Protein AF-A0A3C1HYU0-F1 (afdb_monomer_lite)

pLDDT: mean 87.82, std 8.5, range [56.09, 96.5]

Sequence (110 aa):
MTGYRADDSYFSFAQDFINGTISVRQLANAMKLGKLGNQFVLKSQKAFDALKFKGYEVAEYSEWFSKKDLRDKNARRQYFDVEKNKRQRGDLYIIQILDEEVKADDSRLR

Secondary structure (DSSP, 8-state):
-EEEPP-HHHHHHHHHHHTTSS-HHHHHHHTTTT---EEE---SHHHHHT----------HHHHHHHHHHHHHHHHHHHS-TTTS---TT---HHHHHHTT--TT-GGG-

Foldseek 3Di:
DKDFADAPVLVVLVVCQVVQVAFLVLSVVLSPALCRDIDDDDDDPVSVVPDDDDDDDDDDCVPVVVSSVVSSVRSVVVSPPCVVGPDDPLGHGPVNCVVVVPDPPDPSND

Structure (mmCIF, N/CA/C/O backbone):
data_AF-A0A3C1HYU0-F1
#
_entry.id   AF-A0A3C1HYU0-F1
#
loop_
_atom_site.group_PDB
_atom_site.id
_atom_site.type_symbol
_atom_site.label_atom_id
_atom_site.label_alt_id
_atom_site.label_comp_id
_atom_site.label_asym_id
_atom_site.label_entity_id
_atom_site.label_seq_id
_atom_site.pdbx_PDB_ins_code
_atom_site.Cartn_x
_atom_site.Cartn_y
_atom_site.Cartn_z
_atom_site.occupancy
_atom_site.B_iso_or_equiv
_atom_site.auth_seq_id
_atom_site.auth_comp_id
_atom_site.auth_asym_id
_atom_site.auth_atom_id
_atom_site.pdbx_PDB_model_num
ATOM 1 N N . MET A 1 1 ? -6.162 -7.439 -12.879 1.00 75.62 1 MET A N 1
ATOM 2 C CA . MET A 1 1 ? -6.634 -6.666 -11.702 1.00 75.62 1 MET A CA 1
ATOM 3 C C . MET A 1 1 ? -5.677 -5.508 -11.501 1.00 75.62 1 MET A C 1
ATOM 5 O O . MET A 1 1 ? -4.481 -5.742 -11.645 1.00 75.62 1 MET A O 1
ATOM 9 N N . THR A 1 2 ? -6.180 -4.307 -11.219 1.00 76.50 2 THR A N 1
ATOM 10 C CA . THR A 1 2 ? -5.343 -3.127 -10.951 1.00 76.50 2 THR A CA 1
ATOM 11 C C . THR A 1 2 ? -5.266 -2.913 -9.445 1.00 76.50 2 THR A C 1
ATOM 13 O O . THR A 1 2 ? -6.295 -2.910 -8.776 1.00 76.50 2 THR A O 1
ATOM 16 N N . GLY A 1 3 ? -4.054 -2.778 -8.925 1.00 74.38 3 GLY A N 1
ATOM 17 C CA . GLY A 1 3 ? -3.768 -2.363 -7.559 1.00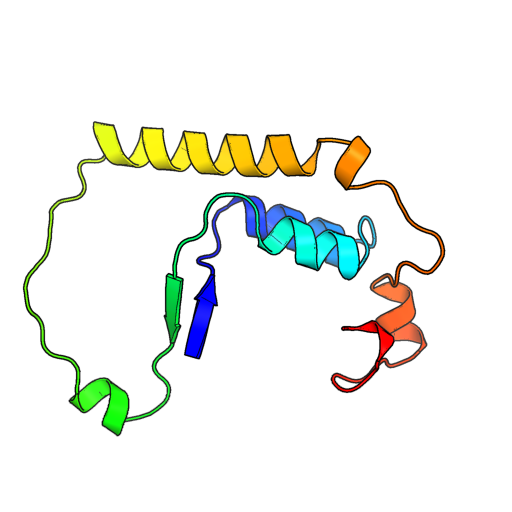 74.38 3 GLY A CA 1
ATOM 18 C C . GLY A 1 3 ? -2.820 -1.170 -7.554 1.00 74.38 3 GLY A C 1
ATOM 19 O O . GLY A 1 3 ? -2.419 -0.676 -8.610 1.00 74.38 3 GLY A O 1
ATOM 20 N N . TYR A 1 4 ? -2.445 -0.732 -6.362 1.00 75.56 4 TYR A N 1
ATOM 21 C CA . TYR A 1 4 ? -1.421 0.283 -6.163 1.00 75.56 4 TYR A CA 1
ATOM 22 C C . TYR A 1 4 ? -0.108 -0.397 -5.771 1.00 75.56 4 TYR A C 1
ATOM 24 O O . TYR A 1 4 ? -0.127 -1.395 -5.052 1.00 75.56 4 TYR A O 1
ATOM 32 N N . ARG A 1 5 ? 1.034 0.098 -6.260 1.00 73.75 5 ARG A N 1
ATOM 33 C CA . ARG A 1 5 ? 2.342 -0.467 -5.888 1.00 73.75 5 ARG A CA 1
ATOM 34 C C . ARG A 1 5 ? 2.602 -0.243 -4.400 1.00 73.75 5 ARG A C 1
ATOM 36 O O . ARG A 1 5 ? 2.598 0.896 -3.968 1.00 73.75 5 ARG A O 1
ATOM 43 N N . ALA A 1 6 ? 2.916 -1.279 -3.636 1.00 71.12 6 ALA A N 1
ATOM 44 C CA . ALA A 1 6 ? 3.405 -1.082 -2.273 1.00 71.12 6 ALA A CA 1
ATOM 45 C C . ALA A 1 6 ? 4.850 -0.536 -2.297 1.00 71.12 6 ALA A C 1
ATOM 47 O O . ALA A 1 6 ? 5.701 -1.077 -3.011 1.00 71.12 6 ALA A O 1
ATOM 48 N N . ASP A 1 7 ? 5.120 0.538 -1.551 1.00 74.25 7 ASP A N 1
ATOM 49 C CA . ASP A 1 7 ? 6.476 0.996 -1.215 1.00 74.25 7 ASP A CA 1
ATOM 50 C C . ASP A 1 7 ? 6.843 0.602 0.232 1.00 74.25 7 ASP A C 1
ATOM 52 O O . ASP A 1 7 ? 6.074 -0.081 0.907 1.00 74.25 7 ASP A O 1
ATOM 56 N N . ASP A 1 8 ? 8.027 0.989 0.716 1.00 80.25 8 ASP A N 1
ATOM 57 C CA . ASP A 1 8 ? 8.495 0.576 2.049 1.00 80.25 8 ASP A CA 1
ATOM 58 C C . ASP A 1 8 ? 7.612 1.136 3.181 1.00 80.25 8 ASP A C 1
ATOM 60 O O . ASP A 1 8 ? 7.467 0.498 4.226 1.00 80.25 8 ASP A O 1
ATOM 64 N N . SER A 1 9 ? 6.988 2.303 2.983 1.00 83.06 9 SER A N 1
ATOM 65 C CA . SER A 1 9 ? 6.077 2.913 3.959 1.00 83.06 9 SER A CA 1
ATOM 66 C C . SER A 1 9 ? 4.808 2.083 4.185 1.00 83.06 9 SER A C 1
ATOM 68 O O . SER A 1 9 ? 4.275 2.047 5.294 1.00 83.06 9 SER A O 1
ATOM 70 N N . TYR A 1 10 ? 4.394 1.318 3.174 1.00 84.62 10 TYR A N 1
ATOM 71 C CA . TYR A 1 10 ? 3.228 0.438 3.212 1.00 84.62 10 TYR A CA 1
ATOM 72 C C . TYR A 1 10 ? 3.317 -0.628 4.314 1.00 84.62 10 TYR A C 1
ATOM 74 O O . TYR A 1 10 ? 2.322 -0.925 4.978 1.00 84.62 10 TYR A O 1
ATOM 82 N N . PHE A 1 11 ? 4.513 -1.184 4.544 1.00 87.12 11 PHE A N 1
ATOM 83 C CA . PHE A 1 11 ? 4.735 -2.170 5.606 1.00 87.12 11 PHE A CA 1
ATOM 84 C C . PHE A 1 11 ? 4.551 -1.560 6.991 1.00 87.12 11 PHE A C 1
ATOM 86 O O . PHE A 1 11 ? 3.940 -2.187 7.852 1.00 87.12 11 PHE A O 1
ATOM 93 N N . SER A 1 12 ? 5.015 -0.324 7.187 1.00 88.88 12 SER A N 1
ATOM 94 C CA . SER A 1 12 ? 4.806 0.401 8.440 1.00 88.88 12 SER A CA 1
ATOM 95 C C . SER A 1 12 ? 3.315 0.639 8.697 1.00 88.88 12 SER A C 1
ATOM 97 O O . SER A 1 12 ? 2.843 0.393 9.800 1.00 88.88 12 SER A O 1
ATOM 99 N N . PHE A 1 13 ? 2.542 1.020 7.673 1.00 90.38 13 PHE A N 1
ATOM 100 C CA . PHE A 1 13 ? 1.094 1.230 7.818 1.00 90.38 13 PHE A CA 1
ATOM 101 C C . PHE A 1 13 ? 0.347 -0.071 8.142 1.00 90.38 13 PHE A C 1
ATOM 103 O O . PHE A 1 13 ? -0.512 -0.097 9.021 1.00 90.38 13 PHE A O 1
ATOM 110 N N . ALA A 1 14 ? 0.685 -1.168 7.457 1.00 91.94 14 ALA A N 1
ATOM 111 C CA . ALA A 1 14 ? 0.107 -2.480 7.742 1.00 91.94 14 ALA A CA 1
ATOM 112 C C . ALA A 1 14 ? 0.450 -2.955 9.161 1.00 91.94 14 ALA A C 1
ATOM 114 O O . ALA A 1 14 ? -0.410 -3.501 9.850 1.00 91.94 14 ALA A O 1
ATOM 115 N N . GLN A 1 15 ? 1.682 -2.714 9.614 1.00 94.00 15 GLN A N 1
ATOM 116 C CA . GLN A 1 15 ? 2.113 -3.040 10.968 1.00 94.00 15 GLN A CA 1
ATOM 117 C C . GLN A 1 15 ? 1.347 -2.228 12.020 1.00 94.00 15 GLN A C 1
ATOM 119 O O . GLN A 1 15 ? 0.861 -2.809 12.987 1.00 94.00 15 GLN A O 1
ATOM 124 N N . ASP A 1 16 ? 1.163 -0.923 11.811 1.00 93.62 16 ASP A N 1
ATOM 125 C CA . ASP A 1 16 ? 0.359 -0.077 12.701 1.00 93.62 16 ASP A CA 1
ATOM 126 C C . ASP A 1 16 ? -1.099 -0.551 12.784 1.00 93.62 16 ASP A C 1
ATOM 128 O O . ASP A 1 16 ? -1.704 -0.512 13.856 1.00 93.62 16 ASP A O 1
ATOM 132 N N . PHE A 1 17 ? -1.671 -1.039 11.679 1.00 94.31 17 PHE A N 1
ATOM 133 C CA . PHE A 1 17 ? -3.016 -1.616 11.680 1.00 94.31 17 PHE A CA 1
ATOM 134 C C . PHE A 1 17 ? -3.086 -2.936 12.450 1.00 94.31 17 PHE A C 1
ATOM 136 O O . PHE A 1 17 ? -3.971 -3.102 13.286 1.00 94.31 17 PHE A O 1
ATOM 143 N N . ILE A 1 18 ? -2.146 -3.856 12.208 1.00 95.12 18 ILE A N 1
ATOM 144 C CA . ILE A 1 18 ? -2.087 -5.153 12.903 1.00 95.12 18 ILE A CA 1
ATOM 145 C C . ILE A 1 18 ? -1.892 -4.961 14.411 1.00 95.12 18 ILE A 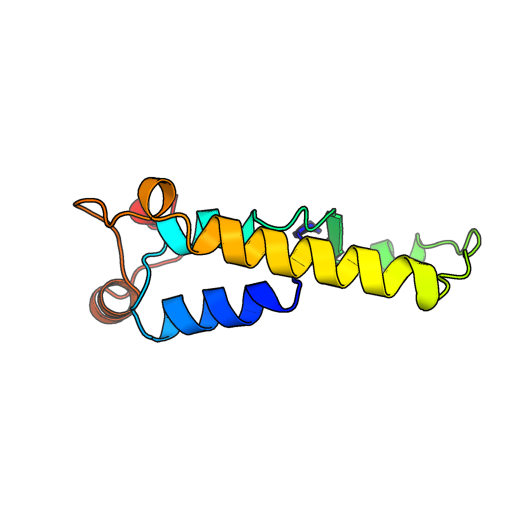C 1
ATOM 147 O O . ILE A 1 18 ? -2.494 -5.677 15.207 1.00 95.12 18 ILE A O 1
ATOM 151 N N . ASN A 1 19 ? -1.115 -3.952 14.807 1.00 95.19 19 ASN A N 1
ATOM 152 C CA . ASN A 1 19 ? -0.909 -3.584 16.207 1.00 95.19 19 ASN A CA 1
ATOM 153 C C . ASN A 1 19 ? -2.111 -2.851 16.834 1.00 95.19 19 ASN A C 1
ATOM 155 O O . ASN A 1 19 ? -2.074 -2.521 18.017 1.00 95.19 19 ASN A O 1
ATOM 159 N N . GLY A 1 20 ? -3.165 -2.563 16.063 1.00 93.19 20 GLY A N 1
ATOM 160 C CA . GLY A 1 20 ? -4.341 -1.832 16.534 1.00 93.19 20 GLY A CA 1
ATOM 161 C C . GLY A 1 20 ? -4.105 -0.336 16.766 1.00 93.19 20 GLY A C 1
ATOM 162 O O . GLY A 1 20 ? -4.959 0.328 17.350 1.00 93.19 20 GLY A O 1
ATOM 163 N N . THR A 1 21 ? -2.981 0.215 16.300 1.00 93.25 21 THR A N 1
ATOM 164 C CA . THR A 1 21 ? -2.654 1.645 16.409 1.00 93.25 21 THR A CA 1
ATOM 165 C C . THR A 1 21 ? -3.550 2.494 15.506 1.00 93.25 21 THR A C 1
ATOM 167 O O . THR A 1 21 ? -3.921 3.612 15.869 1.00 93.25 21 THR A O 1
ATOM 170 N N . ILE A 1 22 ? -3.929 1.961 14.340 1.00 92.94 22 ILE A N 1
ATOM 171 C CA . ILE A 1 22 ? -4.804 2.632 13.374 1.00 92.94 22 ILE A CA 1
ATOM 172 C C . ILE A 1 22 ? -6.021 1.785 12.989 1.00 92.94 22 ILE A C 1
ATOM 174 O O . ILE A 1 22 ? -6.002 0.558 13.045 1.00 92.94 22 ILE A O 1
ATOM 178 N N . SER A 1 23 ? -7.089 2.465 12.580 1.00 93.75 23 SER A N 1
ATOM 179 C CA . SER A 1 23 ? -8.344 1.876 12.115 1.00 93.75 23 SER A CA 1
ATOM 180 C C . SER A 1 23 ? -8.300 1.471 10.640 1.00 93.75 23 SER A C 1
ATOM 182 O O . SER A 1 23 ? -7.420 1.896 9.889 1.00 93.75 23 SER A O 1
ATOM 184 N N . VAL A 1 24 ? -9.302 0.712 10.181 1.00 93.00 24 VAL A N 1
ATOM 185 C CA . VAL A 1 24 ? -9.481 0.349 8.759 1.00 93.00 24 VAL A CA 1
ATOM 186 C C . VAL A 1 24 ? -9.525 1.588 7.867 1.00 93.00 24 VAL A C 1
ATOM 188 O O . VAL A 1 24 ? -8.889 1.620 6.815 1.00 93.00 24 VAL A O 1
ATOM 191 N N . ARG A 1 25 ? -10.234 2.639 8.294 1.00 91.19 25 ARG A N 1
ATOM 192 C CA . ARG A 1 25 ? -10.330 3.903 7.553 1.00 91.19 25 ARG A CA 1
ATOM 193 C C . ARG A 1 25 ? -8.970 4.589 7.436 1.00 91.19 25 ARG A C 1
ATOM 195 O O . ARG A 1 25 ? -8.600 5.043 6.353 1.00 91.19 25 ARG A O 1
ATOM 202 N N . GLN A 1 26 ? -8.225 4.672 8.538 1.00 91.12 26 GLN A N 1
ATOM 203 C CA . GLN A 1 26 ? -6.874 5.238 8.538 1.00 91.12 26 GLN A CA 1
ATOM 204 C C . GLN A 1 26 ? -5.929 4.415 7.655 1.00 91.12 26 GLN A C 1
ATOM 206 O O . GLN A 1 26 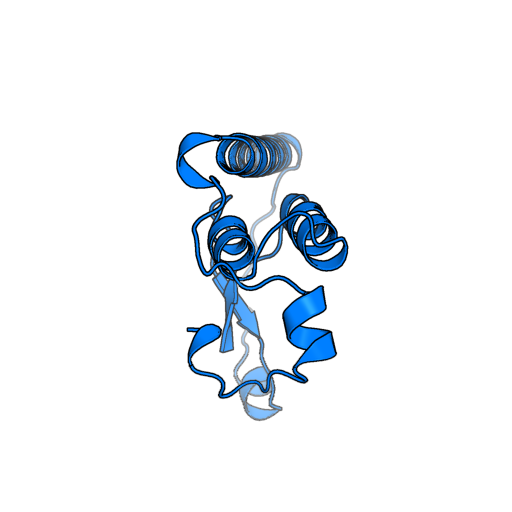? -5.208 4.999 6.849 1.00 91.12 26 GLN A O 1
ATOM 211 N N . LEU A 1 27 ? -6.000 3.082 7.720 1.00 91.19 27 LEU A N 1
ATOM 212 C CA . LEU A 1 27 ? -5.242 2.193 6.842 1.00 91.19 27 LEU A CA 1
ATOM 213 C C . LEU A 1 27 ? -5.589 2.441 5.370 1.00 91.19 27 LEU A C 1
ATOM 215 O O . LEU A 1 27 ? -4.697 2.665 4.560 1.00 91.19 27 LEU A O 1
ATOM 219 N N . ALA A 1 28 ? -6.876 2.467 5.016 1.00 88.38 28 ALA A N 1
ATOM 220 C CA . ALA A 1 28 ? -7.338 2.691 3.646 1.00 88.38 28 ALA A CA 1
ATOM 221 C C . ALA A 1 28 ? -6.879 4.045 3.075 1.00 88.38 28 ALA A C 1
ATOM 223 O O . ALA A 1 28 ? -6.642 4.162 1.870 1.00 88.38 28 ALA A O 1
ATOM 224 N N . ASN A 1 29 ? -6.740 5.064 3.926 1.00 87.94 29 ASN A N 1
ATOM 225 C CA . ASN A 1 29 ? -6.169 6.354 3.548 1.00 87.94 29 ASN A CA 1
ATOM 226 C C . ASN A 1 29 ? -4.642 6.288 3.408 1.00 87.94 29 ASN A C 1
ATOM 228 O O . ASN A 1 29 ? -4.110 6.778 2.412 1.00 87.94 29 ASN A O 1
ATOM 232 N N . ALA A 1 30 ? -3.947 5.657 4.359 1.00 88.81 30 ALA A N 1
ATOM 233 C CA . ALA A 1 30 ? -2.496 5.480 4.331 1.00 88.81 30 ALA A CA 1
ATOM 234 C C . ALA A 1 30 ? -2.039 4.697 3.087 1.00 88.81 30 ALA A C 1
ATOM 236 O O . ALA A 1 30 ? -1.096 5.101 2.408 1.00 88.81 30 ALA A O 1
ATOM 237 N N . MET A 1 31 ? -2.799 3.668 2.697 1.00 85.81 31 MET A N 1
ATOM 238 C CA . MET A 1 31 ? -2.583 2.862 1.490 1.00 85.81 31 MET A CA 1
ATOM 239 C C . MET A 1 31 ? -2.719 3.638 0.166 1.00 85.81 31 MET A C 1
ATOM 241 O O . MET A 1 31 ? -2.489 3.070 -0.897 1.00 85.81 31 MET A O 1
ATOM 245 N N . LYS A 1 32 ? -3.110 4.919 0.184 1.00 82.75 32 LYS A N 1
ATOM 246 C CA . LYS A 1 32 ? -3.183 5.784 -1.012 1.00 82.75 32 LYS A CA 1
ATOM 247 C C . LYS A 1 32 ? -2.048 6.815 -1.073 1.00 82.75 32 LYS A C 1
ATOM 249 O O . LYS A 1 32 ? -1.943 7.546 -2.061 1.00 82.75 32 LYS A O 1
ATOM 254 N N . LEU A 1 33 ? -1.220 6.912 -0.031 1.00 85.44 33 LEU A N 1
ATOM 255 C CA . LEU A 1 33 ? -0.117 7.873 0.054 1.00 85.44 33 LEU A CA 1
ATOM 256 C C . LEU A 1 33 ? 1.064 7.450 -0.834 1.00 85.44 33 LEU A C 1
ATOM 258 O O . LEU A 1 33 ? 1.138 6.318 -1.285 1.00 85.44 33 LEU A O 1
ATOM 262 N N . GLY A 1 34 ? 1.982 8.373 -1.137 1.00 76.06 34 GLY A N 1
ATOM 263 C CA . GLY A 1 34 ? 3.242 8.033 -1.825 1.00 76.06 34 GLY A CA 1
ATOM 264 C C . GLY A 1 34 ? 3.201 7.947 -3.357 1.00 76.06 34 GLY A C 1
ATOM 265 O O . GLY A 1 34 ? 4.239 7.713 -3.975 1.00 76.06 34 GLY A O 1
ATOM 266 N N . LYS A 1 35 ? 2.050 8.210 -4.005 1.00 72.31 35 LYS A N 1
ATOM 267 C CA . LYS A 1 35 ? 1.882 8.111 -5.477 1.00 72.31 35 LYS A CA 1
ATOM 268 C C . LYS A 1 35 ? 2.375 6.760 -6.010 1.00 72.31 35 LYS A C 1
ATOM 270 O O . LYS A 1 35 ? 3.241 6.678 -6.878 1.00 72.31 35 LYS A O 1
ATOM 275 N N . LEU A 1 36 ? 1.765 5.711 -5.481 1.00 69.31 36 LEU A N 1
ATOM 276 C CA . LEU A 1 36 ? 2.108 4.305 -5.679 1.00 69.31 36 LEU A CA 1
ATOM 277 C C . LEU A 1 36 ? 2.134 3.874 -7.160 1.00 69.31 36 LEU A C 1
ATOM 279 O O . LEU A 1 36 ? 2.835 2.945 -7.539 1.00 69.31 36 LEU A O 1
ATOM 283 N N . GLY A 1 37 ? 1.429 4.578 -8.046 1.00 75.31 37 GLY A N 1
ATOM 284 C CA . GLY A 1 37 ? 1.298 4.157 -9.439 1.00 75.31 37 GLY A CA 1
ATOM 285 C C . GLY A 1 37 ? 0.480 2.868 -9.561 1.00 75.31 37 GLY A C 1
ATOM 286 O O . GLY A 1 37 ? 0.002 2.316 -8.569 1.00 75.31 37 GLY A O 1
ATOM 287 N N . ASN A 1 38 ? 0.287 2.403 -10.792 1.00 80.94 38 ASN A N 1
ATOM 288 C CA . ASN A 1 38 ? -0.547 1.235 -11.063 1.00 80.94 38 ASN A CA 1
ATOM 289 C C . ASN A 1 38 ? 0.285 -0.046 -11.026 1.00 80.94 38 ASN A C 1
ATOM 291 O O . ASN A 1 38 ? 1.327 -0.144 -11.676 1.00 80.94 38 ASN A O 1
ATOM 295 N N . GLN A 1 39 ? -0.219 -1.051 -10.320 1.00 82.94 39 GLN A N 1
ATOM 296 C CA . GLN A 1 39 ? 0.268 -2.419 -10.380 1.00 82.94 39 GLN A CA 1
ATOM 297 C C . GLN A 1 39 ? -0.776 -3.293 -11.071 1.00 82.94 39 GLN A C 1
ATOM 299 O O . GLN A 1 39 ? -1.960 -3.249 -10.740 1.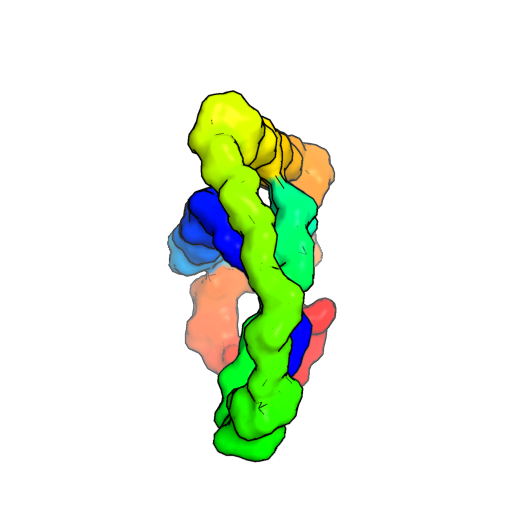00 82.94 39 GLN A O 1
ATOM 304 N N . PHE A 1 40 ? -0.337 -4.114 -12.019 1.00 84.94 40 PHE A N 1
ATOM 305 C CA . PHE A 1 40 ? -1.207 -5.040 -12.730 1.00 84.94 40 PHE A CA 1
ATOM 306 C C . PHE A 1 40 ? -0.897 -6.468 -12.302 1.00 84.94 40 PHE A C 1
ATOM 308 O O . PHE A 1 40 ? 0.239 -6.921 -12.400 1.00 84.94 40 PHE A O 1
ATOM 315 N N . VAL A 1 41 ? -1.923 -7.180 -11.839 1.00 86.81 41 VAL A N 1
ATOM 316 C CA . VAL A 1 41 ? -1.836 -8.611 -11.530 1.00 86.81 41 VAL A CA 1
ATOM 317 C C . VAL A 1 41 ? -2.487 -9.404 -12.656 1.00 86.81 41 VAL A C 1
ATOM 319 O O . VAL A 1 41 ? -3.678 -9.212 -12.953 1.00 86.81 41 VAL A O 1
ATOM 322 N N . LEU A 1 42 ? -1.700 -10.300 -13.250 1.00 91.06 42 LEU A N 1
ATOM 323 C CA . LEU A 1 42 ? -2.116 -11.288 -14.242 1.00 91.06 42 LEU A CA 1
ATOM 324 C C . LEU A 1 42 ? -2.438 -12.601 -13.523 1.00 91.06 42 LEU A C 1
ATOM 326 O O . LEU A 1 42 ? -1.667 -13.041 -12.676 1.00 91.06 42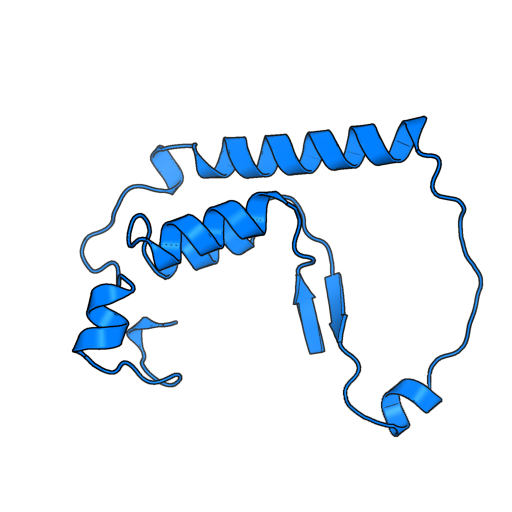 LEU A O 1
ATOM 330 N N . LYS A 1 43 ? -3.600 -13.195 -13.816 1.00 93.31 43 LYS A N 1
ATOM 331 C CA . LYS A 1 43 ? -4.125 -14.351 -13.062 1.00 93.31 43 LYS A CA 1
ATOM 332 C C . LYS A 1 43 ? -4.346 -15.612 -13.897 1.00 93.31 43 LYS A C 1
ATOM 334 O O . LYS A 1 43 ? -4.528 -16.675 -13.322 1.00 93.31 43 LYS A O 1
ATOM 339 N N . SER A 1 44 ? -4.393 -15.509 -15.223 1.00 95.12 44 SER A N 1
ATOM 340 C CA . SER A 1 44 ? -4.765 -16.626 -16.097 1.00 95.12 44 SER A CA 1
ATOM 341 C C . SER A 1 44 ? -3.750 -16.826 -17.206 1.00 95.12 44 SER A C 1
ATOM 343 O O . SER A 1 44 ? -3.146 -15.859 -17.668 1.00 95.12 44 SER A O 1
ATOM 345 N N . GLN A 1 45 ? -3.633 -18.069 -17.678 1.00 95.50 45 GLN A N 1
ATOM 346 C CA . GLN A 1 45 ? -2.749 -18.424 -18.788 1.00 95.50 45 GLN A CA 1
ATOM 347 C C . GLN A 1 45 ? -2.993 -17.525 -20.008 1.00 95.50 45 GLN A C 1
ATOM 349 O O . GLN A 1 45 ? -2.079 -16.856 -20.468 1.00 95.50 45 GLN A O 1
ATOM 354 N N . LYS A 1 46 ? -4.263 -17.353 -20.403 1.00 95.88 46 LYS A N 1
ATOM 355 C CA . LYS A 1 46 ? -4.673 -16.450 -21.492 1.00 95.88 46 LYS A CA 1
ATOM 356 C C . LYS A 1 46 ? -4.150 -15.013 -21.336 1.00 95.88 46 LYS A C 1
ATOM 358 O O . LYS A 1 46 ? -3.870 -14.355 -22.333 1.00 95.88 46 LYS A O 1
ATOM 363 N N . ALA A 1 47 ? -4.062 -14.494 -20.108 1.00 94.06 47 ALA A N 1
ATOM 364 C CA . ALA A 1 47 ? -3.539 -13.150 -19.861 1.00 94.06 47 ALA A CA 1
ATOM 365 C C . ALA A 1 47 ? -2.012 -13.089 -20.017 1.00 94.06 47 ALA A C 1
ATOM 367 O O . ALA A 1 47 ? -1.498 -12.092 -20.519 1.00 94.06 47 ALA A O 1
ATOM 368 N N . PHE A 1 48 ? -1.303 -14.147 -19.615 1.00 94.69 48 PHE A N 1
ATOM 369 C CA . PHE A 1 48 ? 0.136 -14.276 -19.840 1.00 94.69 48 PHE A CA 1
ATOM 370 C C . PHE A 1 48 ? 0.464 -14.468 -21.324 1.00 94.69 48 PHE A C 1
ATOM 372 O O . PHE A 1 48 ? 1.372 -13.809 -21.820 1.00 94.69 48 PHE A O 1
ATOM 379 N N . ASP A 1 49 ? -0.319 -15.266 -22.053 1.00 96.50 49 ASP A N 1
ATOM 380 C CA . ASP A 1 49 ? -0.120 -15.518 -23.490 1.00 96.50 49 ASP A CA 1
ATOM 381 C C . ASP A 1 49 ? -0.285 -14.246 -24.344 1.00 96.50 49 ASP A C 1
ATOM 383 O O . ASP A 1 49 ? 0.253 -14.137 -25.445 1.00 96.50 49 ASP A O 1
ATOM 387 N N . ALA A 1 50 ? -1.028 -13.258 -23.838 1.00 94.06 50 ALA A N 1
ATOM 388 C CA . ALA A 1 50 ? -1.204 -11.963 -24.487 1.00 94.06 50 ALA A CA 1
ATOM 389 C C . ALA A 1 50 ? -0.014 -11.003 -24.283 1.00 94.06 50 ALA A C 1
ATOM 391 O O . ALA A 1 50 ? 0.038 -9.956 -24.938 1.00 94.06 50 ALA A O 1
ATOM 392 N N . LEU A 1 51 ? 0.933 -11.318 -23.389 1.00 94.12 51 LEU A N 1
ATOM 393 C CA . LEU A 1 51 ? 2.100 -10.474 -23.152 1.00 94.12 51 LEU A CA 1
ATOM 394 C C . LEU A 1 51 ? 3.036 -10.483 -24.356 1.00 94.12 51 LEU A C 1
ATOM 396 O O . LEU A 1 51 ? 3.392 -11.521 -24.907 1.00 94.12 51 LEU A O 1
ATOM 400 N N . LYS A 1 52 ? 3.494 -9.291 -24.729 1.00 95.56 52 LYS A N 1
ATOM 401 C CA . LYS A 1 52 ? 4.536 -9.109 -25.735 1.00 95.56 52 LYS A CA 1
ATOM 402 C C . LYS A 1 52 ? 5.566 -8.149 -25.184 1.00 95.56 52 LYS A C 1
ATOM 404 O O . LYS A 1 52 ? 5.228 -7.024 -24.818 1.00 95.56 52 LYS A O 1
ATOM 409 N N . PHE A 1 53 ? 6.817 -8.587 -25.152 1.00 94.75 53 PHE A N 1
ATOM 410 C CA . PHE A 1 53 ? 7.917 -7.694 -24.841 1.00 94.75 53 PHE A CA 1
ATOM 411 C C . PHE A 1 53 ? 8.034 -6.631 -25.940 1.00 94.75 53 PHE A C 1
ATOM 413 O O . PHE A 1 53 ? 8.059 -6.956 -27.128 1.00 94.75 53 PHE A O 1
ATOM 420 N N . LYS A 1 54 ? 8.048 -5.357 -25.543 1.00 96.12 54 LYS A N 1
ATOM 421 C CA . LYS A 1 54 ? 8.165 -4.212 -26.460 1.00 96.12 54 LYS A CA 1
ATOM 422 C C . LYS A 1 54 ? 9.493 -3.473 -26.329 1.00 96.12 54 LYS A C 1
ATOM 424 O O . LYS A 1 54 ? 9.881 -2.793 -27.268 1.00 96.12 54 LYS A O 1
ATOM 429 N N . GLY A 1 55 ? 10.174 -3.618 -25.198 1.00 96.50 55 GLY A N 1
ATOM 430 C CA . GLY A 1 55 ? 11.400 -2.902 -24.883 1.00 96.50 55 GLY A CA 1
ATOM 431 C C . GLY A 1 55 ? 11.559 -2.721 -23.380 1.00 96.50 55 GLY A C 1
ATOM 432 O O . GLY A 1 55 ? 10.736 -3.194 -22.591 1.00 96.50 55 GLY A O 1
ATOM 433 N N . TYR A 1 56 ? 12.628 -2.032 -23.004 1.00 94.94 56 TYR A N 1
ATOM 434 C CA . TYR A 1 56 ? 12.935 -1.665 -21.630 1.00 94.94 56 TYR A CA 1
ATOM 435 C C . TYR A 1 56 ? 13.693 -0.337 -21.606 1.00 94.94 56 TYR A C 1
ATOM 437 O O . TYR A 1 56 ? 14.272 0.072 -22.611 1.00 94.94 56 TYR A O 1
ATOM 445 N N . GLU A 1 57 ? 13.703 0.303 -20.444 1.00 94.06 57 GLU A N 1
ATOM 446 C CA . GLU A 1 57 ? 14.513 1.484 -20.157 1.00 94.06 57 GLU A CA 1
ATOM 447 C C . GLU A 1 57 ? 15.439 1.161 -18.983 1.00 94.06 57 GLU A C 1
ATOM 449 O O . GLU A 1 57 ? 15.057 0.433 -18.060 1.00 94.06 57 GLU A O 1
ATOM 454 N N . VAL A 1 58 ? 16.666 1.682 -19.018 1.00 94.31 58 VAL A N 1
ATOM 455 C CA . VAL A 1 58 ? 17.607 1.545 -17.902 1.00 94.31 58 VAL A CA 1
ATOM 456 C C . VAL A 1 58 ? 17.261 2.589 -16.844 1.00 94.31 58 VAL A C 1
ATOM 458 O O . VAL A 1 58 ? 17.214 3.785 -17.126 1.00 94.31 58 VAL A O 1
ATOM 461 N N . ALA A 1 59 ? 17.016 2.132 -15.618 1.00 92.31 59 ALA A N 1
ATOM 462 C CA . ALA A 1 59 ? 16.740 3.000 -14.482 1.00 92.31 59 ALA A CA 1
ATOM 463 C C . ALA A 1 59 ? 18.022 3.237 -13.674 1.00 92.31 59 ALA A C 1
ATOM 465 O O . ALA A 1 59 ? 18.356 2.460 -12.779 1.00 92.31 59 ALA A O 1
ATOM 466 N N . GLU A 1 60 ? 18.730 4.323 -13.986 1.00 95.81 60 GLU A N 1
ATOM 467 C CA . GLU A 1 60 ? 19.952 4.719 -13.282 1.00 95.81 60 GLU A CA 1
ATOM 468 C C . GLU A 1 60 ? 19.721 4.965 -11.785 1.00 95.81 60 GLU A C 1
ATOM 470 O O . GLU A 1 60 ? 18.859 5.752 -11.378 1.00 95.81 60 GLU A O 1
ATOM 475 N N . TYR A 1 61 ? 20.528 4.318 -10.941 1.00 92.88 61 TYR A N 1
ATOM 476 C CA . TYR A 1 61 ? 20.392 4.408 -9.485 1.00 92.88 61 TYR A CA 1
ATOM 477 C C . TYR A 1 61 ? 20.472 5.856 -8.980 1.00 92.88 61 TYR A C 1
ATOM 479 O O . TYR A 1 61 ? 19.659 6.263 -8.149 1.00 92.88 61 TYR A O 1
ATOM 487 N N . SER A 1 62 ? 21.418 6.638 -9.508 1.00 93.62 62 SER A N 1
ATOM 488 C CA . SER A 1 62 ? 21.678 8.029 -9.108 1.00 93.62 62 SER A CA 1
ATOM 489 C C . SER A 1 62 ? 20.439 8.926 -9.218 1.00 93.62 62 SER A C 1
ATOM 491 O O . SER A 1 62 ? 20.225 9.807 -8.382 1.00 93.62 62 SER A O 1
ATOM 493 N N . GLU A 1 63 ? 19.584 8.666 -10.205 1.00 92.38 63 GLU A N 1
ATOM 494 C CA . GLU A 1 63 ? 18.336 9.389 -10.418 1.00 92.38 63 GLU A CA 1
ATOM 495 C C . GLU A 1 63 ? 17.163 8.738 -9.671 1.00 92.38 63 GLU A C 1
ATOM 497 O O . GLU A 1 63 ? 16.423 9.394 -8.926 1.00 92.38 63 GLU A O 1
ATOM 502 N N . TRP A 1 64 ? 16.965 7.435 -9.871 1.00 90.69 64 TRP A N 1
ATOM 503 C CA . TRP A 1 64 ? 15.741 6.758 -9.454 1.00 90.69 64 TRP A CA 1
ATOM 504 C C . TRP A 1 64 ? 15.688 6.468 -7.956 1.00 90.69 64 TRP A C 1
ATOM 506 O O . TRP A 1 64 ? 14.591 6.473 -7.386 1.00 90.69 64 TRP A O 1
ATOM 516 N N . PHE A 1 65 ? 16.838 6.286 -7.297 1.00 90.75 65 PHE A N 1
ATOM 517 C CA . PHE A 1 65 ? 16.892 6.109 -5.846 1.00 90.75 65 PHE A CA 1
ATOM 518 C C . PHE A 1 65 ? 16.434 7.371 -5.116 1.00 90.75 65 PHE A C 1
ATOM 520 O O . PHE A 1 65 ? 15.533 7.301 -4.282 1.00 90.75 65 PHE A O 1
ATOM 527 N N . SER A 1 66 ? 16.963 8.534 -5.498 1.00 91.06 66 SER A N 1
ATOM 528 C CA . SER A 1 66 ? 16.585 9.829 -4.918 1.00 91.06 66 SER A CA 1
ATOM 529 C C . SER A 1 66 ? 15.086 10.106 -5.081 1.00 91.06 66 SER A C 1
ATOM 531 O O . SER A 1 66 ? 14.412 10.529 -4.140 1.00 91.06 66 SER A O 1
ATOM 533 N N . LYS A 1 67 ? 14.518 9.789 -6.255 1.00 89.69 67 LYS A N 1
ATOM 534 C CA . LYS A 1 67 ? 13.067 9.882 -6.495 1.00 89.69 67 LYS A CA 1
ATOM 535 C C . LYS A 1 67 ? 12.268 8.910 -5.620 1.00 89.69 67 LYS A C 1
ATOM 537 O O . LYS A 1 67 ? 11.200 9.277 -5.133 1.00 89.69 67 LYS A O 1
ATOM 542 N N . LYS A 1 68 ? 12.749 7.675 -5.438 1.00 88.19 68 LYS A N 1
ATOM 543 C CA . LYS A 1 68 ? 12.112 6.664 -4.576 1.00 88.19 68 LYS A CA 1
ATOM 544 C C . LYS A 1 68 ? 12.117 7.098 -3.113 1.00 88.19 68 LYS A C 1
ATOM 546 O O . LYS A 1 68 ? 11.065 7.054 -2.485 1.00 88.19 68 LYS A O 1
ATOM 551 N N . ASP A 1 69 ? 13.257 7.552 -2.607 1.00 89.19 69 ASP A N 1
ATOM 552 C CA . ASP A 1 69 ? 13.420 8.033 -1.232 1.00 89.19 69 ASP A CA 1
ATOM 553 C C . ASP A 1 69 ? 12.531 9.252 -0.946 1.00 89.19 69 ASP A C 1
ATOM 555 O O . ASP A 1 69 ? 11.829 9.293 0.063 1.00 89.19 69 ASP A O 1
ATOM 559 N N . LEU A 1 70 ? 12.455 10.206 -1.881 1.00 89.94 70 LEU A N 1
ATOM 560 C CA . LEU A 1 70 ? 11.570 11.362 -1.746 1.00 89.94 70 LEU A CA 1
ATOM 561 C C . LEU A 1 70 ? 10.086 10.960 -1.684 1.00 89.94 70 LEU A C 1
ATOM 563 O O . LEU A 1 70 ? 9.327 11.546 -0.911 1.00 89.94 70 LEU A O 1
ATOM 567 N N . ARG A 1 71 ? 9.652 9.974 -2.483 1.00 87.94 71 ARG A N 1
ATOM 568 C CA . ARG A 1 71 ? 8.269 9.464 -2.428 1.00 87.94 71 ARG A CA 1
ATOM 569 C C . ARG A 1 71 ? 7.956 8.831 -1.076 1.00 87.94 71 ARG A C 1
ATOM 571 O O . ARG A 1 71 ? 6.950 9.204 -0.480 1.00 87.94 71 ARG A O 1
ATOM 578 N N . ASP A 1 72 ? 8.835 7.960 -0.587 1.00 87.69 72 ASP A N 1
ATOM 579 C CA . ASP A 1 72 ? 8.676 7.281 0.703 1.00 87.69 72 ASP A CA 1
ATOM 580 C C . ASP A 1 72 ? 8.633 8.281 1.874 1.00 87.69 72 ASP A C 1
ATOM 582 O O . ASP A 1 72 ? 7.704 8.273 2.685 1.00 87.69 72 ASP A O 1
ATOM 586 N N . LYS A 1 73 ? 9.569 9.241 1.907 1.00 89.19 73 LYS A N 1
ATOM 587 C CA . LYS A 1 73 ? 9.588 10.313 2.916 1.00 89.19 73 LYS A CA 1
ATOM 588 C C . LYS A 1 73 ? 8.318 11.156 2.890 1.00 89.19 73 LYS A C 1
ATOM 590 O O . LYS A 1 73 ? 7.788 11.503 3.945 1.00 89.19 73 LYS A O 1
ATOM 595 N N . ASN A 1 74 ? 7.812 11.479 1.700 1.00 89.50 74 ASN A N 1
ATOM 596 C CA . ASN A 1 74 ? 6.563 12.221 1.561 1.00 89.50 74 ASN A CA 1
ATOM 597 C C . ASN A 1 74 ? 5.357 11.403 2.033 1.00 89.50 74 ASN A C 1
ATOM 599 O O . ASN A 1 74 ? 4.500 11.965 2.712 1.00 89.50 74 ASN A O 1
ATOM 603 N N . ALA A 1 75 ? 5.299 10.103 1.726 1.00 88.31 75 ALA A N 1
ATOM 604 C CA . ALA A 1 75 ? 4.239 9.214 2.198 1.00 88.31 75 ALA A CA 1
ATOM 605 C C . ALA A 1 75 ? 4.202 9.170 3.730 1.00 88.31 75 ALA A C 1
ATOM 607 O O . ALA A 1 75 ? 3.164 9.430 4.335 1.00 88.31 75 ALA A O 1
ATOM 608 N N . ARG A 1 76 ? 5.361 8.961 4.365 1.00 88.56 76 ARG A N 1
ATOM 609 C CA . ARG A 1 76 ? 5.496 8.966 5.829 1.00 88.56 76 ARG A CA 1
ATOM 610 C C . ARG A 1 76 ? 5.141 10.318 6.438 1.00 88.56 76 ARG A C 1
ATOM 612 O O . ARG A 1 76 ? 4.386 10.370 7.401 1.00 88.56 76 ARG A O 1
ATOM 619 N N . ARG A 1 77 ? 5.617 11.427 5.861 1.00 89.31 77 ARG A N 1
ATOM 620 C CA . ARG A 1 77 ? 5.259 12.775 6.335 1.00 89.31 77 ARG A CA 1
ATOM 621 C C . ARG A 1 77 ? 3.749 13.009 6.270 1.00 89.31 77 ARG A C 1
ATOM 623 O O . ARG A 1 77 ? 3.189 13.543 7.216 1.00 89.31 77 ARG A O 1
ATOM 630 N N . GLN A 1 78 ? 3.099 12.617 5.174 1.00 87.50 78 GLN A N 1
ATOM 631 C CA . GLN A 1 78 ? 1.646 12.739 5.018 1.00 87.50 78 GLN A CA 1
ATOM 632 C C . GLN A 1 78 ? 0.879 11.830 5.981 1.00 87.50 78 GLN A C 1
ATOM 634 O O . GLN A 1 78 ? -0.201 12.197 6.430 1.00 87.50 78 GLN A O 1
ATOM 639 N N . TYR A 1 79 ? 1.433 10.664 6.307 1.00 87.31 79 TYR A N 1
ATOM 640 C CA . TYR A 1 79 ? 0.863 9.760 7.296 1.00 87.31 79 TYR A CA 1
ATOM 641 C C . TYR A 1 79 ? 0.922 10.347 8.714 1.00 87.31 79 TYR A C 1
ATOM 643 O O . TYR A 1 79 ? -0.070 10.312 9.436 1.00 87.31 79 TYR A O 1
ATOM 651 N N . PHE A 1 80 ? 2.042 10.964 9.096 1.00 82.94 80 PHE A N 1
ATOM 652 C CA . PHE A 1 80 ? 2.180 11.627 10.398 1.00 82.94 80 PHE A CA 1
ATOM 653 C C . PHE A 1 80 ? 1.478 12.988 10.489 1.00 82.94 80 PHE A C 1
ATOM 655 O O . PHE A 1 80 ? 1.447 13.579 11.567 1.00 82.94 80 PHE A O 1
ATOM 662 N N . ASP A 1 81 ? 0.913 13.496 9.391 1.00 82.44 81 ASP A N 1
ATOM 663 C CA . ASP A 1 81 ? 0.139 14.734 9.401 1.00 82.44 81 ASP A CA 1
ATOM 664 C C . ASP A 1 81 ? -1.170 14.532 10.187 1.00 82.44 81 ASP A C 1
ATOM 666 O O . ASP A 1 81 ? -2.167 13.978 9.705 1.00 82.44 81 ASP A O 1
ATOM 670 N N . VAL A 1 82 ? -1.113 14.948 11.454 1.00 59.06 82 VAL A N 1
ATOM 671 C CA . VAL A 1 82 ? -2.071 14.634 12.520 1.00 59.06 82 VAL A CA 1
ATOM 672 C C . VAL A 1 82 ? -3.491 15.056 12.158 1.00 59.06 82 VAL A C 1
ATOM 674 O O . VAL A 1 82 ? -4.430 14.357 12.517 1.00 59.06 82 VAL A O 1
ATOM 677 N N . GLU A 1 83 ? -3.674 16.149 11.415 1.00 56.09 83 GLU A N 1
ATOM 678 C CA . GLU A 1 83 ? -4.993 16.679 11.041 1.00 56.09 83 GLU A CA 1
ATOM 679 C C . GLU A 1 83 ? -5.801 15.713 10.155 1.00 56.09 83 GLU A C 1
ATOM 681 O O . GLU A 1 83 ? -7.021 15.626 10.292 1.00 56.09 83 GLU A O 1
ATOM 686 N N . LYS A 1 84 ? -5.141 14.926 9.292 1.00 60.56 84 LYS A N 1
ATOM 687 C CA . LYS A 1 84 ? -5.816 13.979 8.380 1.00 60.56 84 LYS A CA 1
ATOM 688 C C . LYS A 1 84 ? -6.075 12.608 9.000 1.00 60.56 84 LYS A C 1
ATOM 690 O O . LYS A 1 84 ? -6.976 11.897 8.554 1.00 60.56 84 LYS A O 1
ATOM 695 N N . ASN A 1 85 ? -5.319 12.256 10.037 1.00 66.94 85 ASN A N 1
ATOM 696 C CA . ASN A 1 85 ? -5.337 10.932 10.652 1.00 66.94 85 ASN A CA 1
ATOM 697 C C . ASN A 1 85 ? -5.824 10.940 12.104 1.00 66.94 85 ASN A C 1
ATOM 699 O O . ASN A 1 85 ? -5.587 9.971 12.820 1.00 66.94 85 ASN A O 1
ATOM 703 N N . LYS A 1 86 ? -6.553 11.972 12.557 1.00 78.62 86 LYS A N 1
ATOM 704 C CA . LYS A 1 86 ? -7.215 11.911 13.870 1.00 78.62 86 LYS A CA 1
ATOM 705 C C . LYS A 1 86 ? -8.196 10.737 13.917 1.00 78.62 86 LYS A C 1
ATOM 707 O O . LYS A 1 86 ? -8.916 10.460 12.948 1.00 78.62 86 LYS A O 1
ATOM 712 N N . ARG A 1 87 ? -8.228 10.070 15.074 1.00 81.94 87 ARG A N 1
ATOM 713 C CA . ARG A 1 87 ? -9.253 9.079 15.406 1.00 81.94 87 ARG A CA 1
ATOM 714 C C . ARG A 1 87 ? -10.6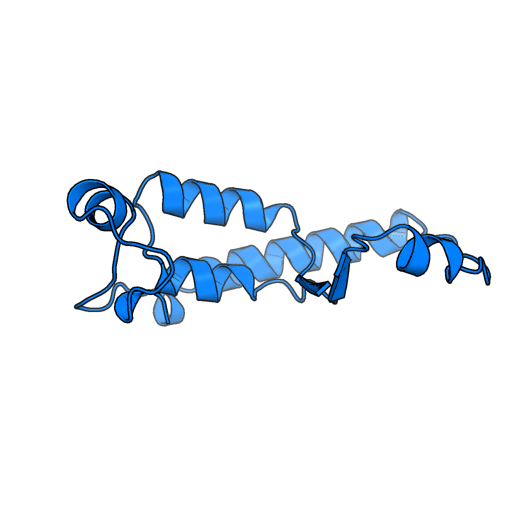25 9.718 15.235 1.00 81.94 87 ARG A C 1
ATOM 716 O O . ARG A 1 87 ? -10.866 10.816 15.738 1.00 81.94 87 ARG A O 1
ATOM 723 N N . GLN A 1 88 ? -11.523 9.006 14.571 1.00 86.56 88 GLN A N 1
ATOM 724 C CA . GLN A 1 88 ? -12.918 9.401 14.450 1.00 86.56 88 GLN A CA 1
ATOM 725 C C . GLN A 1 88 ? -13.793 8.456 15.267 1.00 86.56 88 GLN A C 1
ATOM 727 O O . GLN A 1 88 ? -13.490 7.274 15.448 1.00 86.56 88 GLN A O 1
ATOM 732 N N . ARG A 1 89 ? -14.883 8.991 15.822 1.00 86.25 89 ARG A N 1
ATOM 733 C CA . ARG A 1 89 ? -15.865 8.163 16.521 1.00 86.25 89 ARG A CA 1
ATOM 734 C C . ARG A 1 89 ? -16.480 7.191 15.511 1.00 86.25 89 ARG A C 1
ATOM 736 O O . ARG A 1 89 ? -16.957 7.629 14.473 1.00 86.25 89 ARG A O 1
ATOM 743 N N . GLY A 1 90 ? -16.486 5.903 15.846 1.00 87.94 90 GLY A N 1
ATOM 744 C CA . GLY A 1 90 ? -16.975 4.845 14.957 1.00 87.94 90 GLY A CA 1
ATOM 745 C C . GLY A 1 90 ? -15.898 4.201 14.081 1.00 87.94 90 GLY A C 1
ATOM 746 O O . GLY A 1 90 ? -16.222 3.295 13.324 1.00 87.94 90 GLY A O 1
ATOM 747 N N . ASP A 1 91 ? -14.634 4.620 14.199 1.00 92.69 91 ASP A N 1
ATOM 748 C CA . ASP A 1 91 ? -13.518 3.921 13.560 1.00 92.69 91 ASP A CA 1
ATOM 749 C C . ASP A 1 91 ? -13.449 2.450 14.006 1.00 92.69 91 ASP A C 1
ATOM 751 O O . ASP A 1 91 ? -13.490 2.160 15.202 1.00 92.69 91 ASP A O 1
ATOM 755 N N . LEU A 1 92 ? -13.309 1.547 13.030 1.00 94.88 92 LEU A N 1
ATOM 756 C CA . LEU A 1 92 ? -13.203 0.102 13.229 1.00 94.88 92 LEU A CA 1
ATOM 757 C C . LEU A 1 92 ? -11.732 -0.328 13.310 1.00 94.88 92 LEU A C 1
ATOM 759 O O . LEU A 1 92 ? -10.961 -0.080 12.378 1.00 94.88 92 LEU A O 1
ATOM 763 N N . TYR A 1 93 ? -11.349 -0.979 14.405 1.00 95.31 93 TYR A N 1
ATOM 764 C CA . TYR A 1 93 ? -9.988 -1.468 14.654 1.00 95.31 93 TYR A CA 1
ATOM 765 C C . TYR A 1 93 ? -9.886 -2.988 14.508 1.00 95.31 93 TYR A C 1
ATOM 767 O O . TYR A 1 93 ? -10.886 -3.695 14.612 1.00 95.31 93 TYR A O 1
ATOM 775 N N . ILE A 1 94 ? -8.665 -3.502 14.315 1.00 95.75 94 ILE A N 1
ATOM 776 C CA . ILE A 1 94 ? -8.433 -4.935 14.081 1.00 95.75 94 ILE A CA 1
ATOM 777 C C . ILE A 1 94 ? -8.977 -5.831 15.201 1.00 95.75 94 ILE A C 1
ATOM 779 O O . ILE A 1 94 ? -9.548 -6.872 14.906 1.00 95.75 94 ILE A O 1
ATOM 783 N N . ILE A 1 95 ? -8.880 -5.406 16.464 1.00 95.38 95 ILE A N 1
ATOM 784 C CA . ILE A 1 95 ? -9.410 -6.174 17.602 1.00 95.38 95 ILE A CA 1
ATOM 785 C C . ILE A 1 95 ? -10.924 -6.367 17.455 1.00 95.38 95 ILE A C 1
ATOM 787 O O . ILE A 1 95 ? -11.409 -7.480 17.575 1.00 95.38 95 ILE A O 1
ATOM 791 N N . GLN A 1 96 ? -11.660 -5.320 17.072 1.00 94.81 96 GLN A N 1
ATOM 792 C CA . GLN A 1 96 ? -13.108 -5.409 16.858 1.00 94.81 96 GLN A CA 1
ATOM 793 C C . GLN A 1 96 ? -13.460 -6.289 15.654 1.00 94.81 96 GLN A C 1
ATOM 795 O O . GLN A 1 96 ? -14.444 -7.013 15.690 1.00 94.81 96 GLN A O 1
ATOM 800 N N . ILE A 1 97 ? -12.651 -6.251 14.589 1.00 95.56 97 ILE A N 1
ATOM 801 C CA . ILE A 1 97 ? -12.824 -7.132 13.421 1.00 95.56 97 ILE A CA 1
ATOM 802 C C . ILE A 1 97 ? -12.706 -8.598 13.831 1.00 95.56 97 ILE A C 1
ATOM 804 O O . ILE A 1 97 ? -13.494 -9.421 13.373 1.00 95.56 97 ILE A O 1
ATOM 808 N N . LEU A 1 98 ? -11.714 -8.908 14.669 1.00 94.81 98 LEU A N 1
ATOM 809 C CA . LEU A 1 98 ? -11.463 -10.257 15.165 1.00 94.81 98 LEU A CA 1
ATOM 810 C C . LEU A 1 98 ? -12.556 -10.701 16.144 1.00 94.81 98 LEU A C 1
ATOM 812 O O . LEU A 1 98 ? -13.110 -11.780 15.961 1.00 94.81 98 LEU A O 1
ATOM 816 N N . ASP A 1 99 ? -12.900 -9.861 17.120 1.00 96.50 99 ASP A N 1
ATOM 817 C CA . ASP A 1 99 ? -13.879 -10.177 18.168 1.00 96.50 99 ASP A CA 1
ATOM 818 C C . ASP A 1 99 ? -15.304 -10.323 17.617 1.00 96.50 99 ASP A C 1
ATOM 820 O O . ASP A 1 99 ? -16.063 -11.183 18.061 1.00 96.50 99 ASP A O 1
ATOM 824 N N . GLU A 1 100 ? -15.681 -9.493 16.643 1.00 95.75 100 GLU A N 1
ATOM 825 C CA . GLU A 1 100 ? -17.011 -9.519 16.021 1.00 95.75 100 GLU A CA 1
ATOM 826 C C . GLU A 1 100 ? -17.067 -10.402 14.761 1.00 95.75 100 GLU A C 1
ATOM 828 O O . GLU A 1 100 ? -18.090 -10.444 14.078 1.00 95.75 100 GLU A O 1
ATOM 833 N N . GLU A 1 101 ? -15.966 -11.083 14.424 1.00 94.19 101 GLU A N 1
ATOM 834 C CA . GLU A 1 101 ? -15.801 -11.906 13.221 1.00 94.19 101 GLU A CA 1
ATOM 835 C C . GLU A 1 101 ? -16.265 -11.238 11.912 1.00 94.19 101 GLU A C 1
ATOM 837 O O . GLU A 1 101 ? -16.888 -11.873 11.047 1.00 94.19 101 GLU A O 1
ATOM 842 N N . VAL A 1 102 ? -15.944 -9.954 11.756 1.00 94.12 102 VAL A N 1
ATOM 843 C CA . VAL A 1 102 ? -16.382 -9.120 10.631 1.00 94.12 102 VAL A CA 1
ATOM 844 C C . VAL A 1 102 ? -16.029 -9.774 9.292 1.00 94.12 102 VAL A C 1
ATOM 846 O O . VAL A 1 102 ? -14.875 -10.117 9.023 1.00 94.12 102 VAL A O 1
ATOM 849 N N . LYS A 1 103 ? -17.036 -9.948 8.431 1.00 93.75 103 LYS A N 1
ATOM 850 C CA . LYS A 1 103 ? -16.893 -10.588 7.115 1.00 93.75 103 LYS A CA 1
ATOM 851 C C . LYS A 1 103 ? -16.607 -9.554 6.022 1.00 93.75 103 LYS A C 1
ATOM 853 O O . LYS A 1 103 ? -16.835 -8.360 6.187 1.00 93.75 103 LYS A O 1
ATOM 858 N N . ALA A 1 104 ? -16.097 -10.019 4.880 1.00 89.19 104 ALA A N 1
ATOM 859 C CA . ALA A 1 104 ? -15.669 -9.155 3.774 1.00 89.19 104 ALA A CA 1
ATOM 860 C C . ALA A 1 104 ? -16.803 -8.321 3.137 1.00 89.19 104 ALA A C 1
ATOM 862 O O . ALA A 1 104 ? -16.535 -7.353 2.427 1.00 89.19 104 ALA A O 1
ATOM 863 N N . ASP A 1 105 ? -18.057 -8.706 3.355 1.00 91.88 105 ASP A N 1
ATOM 864 C CA . ASP A 1 105 ? -19.267 -8.032 2.891 1.00 91.88 105 ASP A CA 1
ATOM 865 C C . ASP A 1 105 ? -19.871 -7.054 3.915 1.00 91.88 105 ASP A C 1
ATOM 867 O O . ASP A 1 105 ? -20.841 -6.369 3.584 1.00 91.88 105 ASP A O 1
ATOM 871 N N . ASP A 1 106 ? -19.281 -6.924 5.110 1.00 92.44 106 ASP A N 1
ATOM 872 C CA . ASP A 1 106 ? -19.732 -5.992 6.146 1.00 92.44 106 ASP A CA 1
ATOM 873 C C . ASP A 1 106 ? -19.682 -4.537 5.646 1.00 92.44 106 ASP A C 1
ATOM 875 O O . ASP A 1 106 ? -18.698 -4.067 5.060 1.00 92.44 106 ASP A O 1
ATOM 879 N N . SER A 1 107 ? -20.770 -3.802 5.879 1.00 88.75 107 SER A N 1
ATOM 880 C CA . SER A 1 107 ? -20.940 -2.425 5.415 1.00 88.75 107 SER A CA 1
ATOM 881 C C . SER A 1 107 ? -19.945 -1.449 6.044 1.00 88.75 107 SER A C 1
ATOM 883 O O . SER A 1 107 ? -19.655 -0.419 5.441 1.00 88.75 107 SER A O 1
ATOM 885 N N . ARG A 1 108 ? -19.381 -1.776 7.212 1.00 87.50 108 ARG A N 1
ATOM 886 C CA . ARG A 1 108 ? -18.400 -0.948 7.930 1.00 87.50 108 ARG A CA 1
ATOM 887 C C . ARG A 1 108 ? -17.010 -0.959 7.294 1.00 87.50 108 ARG A C 1
ATOM 889 O O . ARG A 1 108 ? -16.175 -0.137 7.663 1.00 87.50 108 ARG A O 1
ATOM 896 N N . LEU A 1 109 ? -16.747 -1.876 6.360 1.00 85.38 109 LEU A N 1
ATOM 897 C CA . LEU A 1 109 ? -15.485 -1.954 5.615 1.00 85.38 109 LEU A CA 1
ATOM 898 C C . LEU A 1 109 ? -15.455 -1.057 4.362 1.00 85.38 109 LEU A C 1
ATOM 900 O O . LEU A 1 109 ? -14.440 -1.050 3.660 1.00 85.38 109 LEU A O 1
ATOM 904 N N . ARG A 1 110 ? -16.547 -0.345 4.047 1.00 73.00 110 ARG A N 1
ATOM 905 C CA . ARG A 1 110 ? -16.705 0.448 2.816 1.00 73.00 110 ARG A CA 1
ATOM 906 C C . ARG A 1 110 ? -16.647 1.951 3.048 1.00 73.00 110 ARG A C 1
ATOM 908 O O . ARG A 1 110 ? -17.208 2.423 4.057 1.00 73.00 110 ARG A O 1
#

Radius of gyration: 17.85 Å; chains: 1; bounding box: 43×35×45 Å